Protein AF-A0A2E7ZN90-F1 (afdb_monomer_lite)

Foldseek 3Di:
DADPVRFDWAWDDDPDVVPPLVLFPTKTFGAQPPPRHTFKIKGKDFAPALVVLVVSLVVVQVVCCVVVVLPPPQPDDPQWGDDPQWIWHWFQDDPRSRMIMIMIGRNVRVVVSVVSVVVVVVVVVVVVVVVVD

Secondary structure (DSSP, 8-state):
-B-TTSPBEEEE----TTS-GGG-SEEEEEE-TTT--EEEEEEEEE-SSHHHHHHHHHHHHHHHHHHTT--S-S--BTTEEEETTEEEEEEEESTTS-EEEEEEEEHHHHHHHHHHHHHHHHHHHHHHHHHT-

Sequence (133 aa):
MKAPDGSRLFGFNPTHPEFPLEIFSRHYLQITPLTGKIISIWGTSKHLKGEECEEVQKMLVIMIRHTFSLDEMARQFHRGLVKGNRVMAAACMGIEKNLLVFSLTNMDLLQTSNQERKEILKQRRQRFRKTNR

pLDDT: mean 81.29, std 13.2, range [44.38, 94.31]

Radius of gyration: 17.57 Å; chains: 1; bounding box: 34×33×59 Å

Structure (mmCIF, N/CA/C/O backbone):
data_AF-A0A2E7ZN90-F1
#
_entry.id   AF-A0A2E7ZN90-F1
#
loop_
_atom_site.group_PDB
_atom_site.id
_atom_site.type_symbol
_atom_site.label_atom_id
_atom_site.label_alt_id
_atom_site.label_comp_id
_atom_site.label_asym_id
_atom_site.label_entity_id
_atom_site.label_seq_id
_atom_site.pdbx_PDB_ins_code
_atom_site.Cartn_x
_atom_site.Cartn_y
_atom_site.Cartn_z
_atom_site.occupancy
_atom_site.B_iso_or_equiv
_atom_site.auth_seq_id
_atom_site.auth_comp_id
_atom_site.auth_asym_id
_atom_site.auth_atom_id
_atom_site.pdbx_PDB_model_num
ATOM 1 N N . MET A 1 1 ? 6.513 -7.939 6.127 1.00 74.50 1 MET A N 1
ATOM 2 C CA . MET A 1 1 ? 6.446 -6.523 5.707 1.00 74.50 1 MET A CA 1
ATOM 3 C C . MET A 1 1 ? 5.396 -5.819 6.557 1.00 74.50 1 MET A C 1
ATOM 5 O O . MET A 1 1 ? 4.468 -6.486 7.009 1.00 74.50 1 MET A O 1
ATOM 9 N N . LYS A 1 2 ? 5.563 -4.526 6.829 1.00 85.44 2 LYS A N 1
ATOM 10 C CA . LYS A 1 2 ? 4.572 -3.703 7.533 1.00 85.44 2 LYS A CA 1
ATOM 11 C C . LYS A 1 2 ? 4.262 -2.481 6.679 1.00 85.44 2 LYS A C 1
ATOM 13 O O . LYS A 1 2 ? 5.152 -2.021 5.966 1.00 85.44 2 LYS A O 1
ATOM 18 N N . ALA A 1 3 ? 3.035 -1.983 6.752 1.00 84.94 3 ALA A N 1
ATOM 19 C CA . ALA A 1 3 ? 2.700 -0.704 6.138 1.00 84.94 3 ALA A CA 1
ATOM 20 C C . ALA A 1 3 ? 3.315 0.459 6.956 1.00 84.94 3 ALA A C 1
ATOM 22 O O . ALA A 1 3 ? 3.728 0.241 8.103 1.00 84.94 3 ALA A O 1
ATOM 23 N N . PRO A 1 4 ? 3.374 1.691 6.411 1.00 81.62 4 PRO A N 1
ATOM 24 C CA . PRO A 1 4 ? 3.958 2.852 7.096 1.00 81.62 4 PRO A CA 1
ATOM 25 C C . PRO A 1 4 ? 3.339 3.158 8.467 1.00 81.62 4 PRO A C 1
ATOM 27 O O . PRO A 1 4 ? 4.012 3.654 9.362 1.00 81.62 4 PRO A O 1
ATOM 30 N N . ASP A 1 5 ? 2.069 2.803 8.660 1.00 80.12 5 ASP A N 1
ATOM 31 C CA . ASP A 1 5 ? 1.335 2.950 9.921 1.00 80.12 5 ASP A CA 1
ATOM 32 C C . ASP A 1 5 ? 1.635 1.833 10.953 1.00 80.12 5 ASP A C 1
ATOM 34 O O . ASP A 1 5 ? 0.959 1.719 11.979 1.00 80.12 5 ASP A O 1
ATOM 38 N N . GLY A 1 6 ? 2.612 0.965 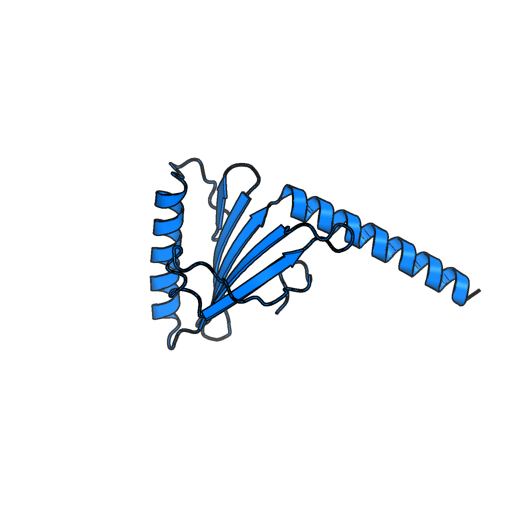10.665 1.00 83.31 6 GLY A N 1
ATOM 39 C CA . GLY A 1 6 ? 3.051 -0.145 11.514 1.00 83.31 6 GLY A CA 1
ATOM 40 C C . GLY A 1 6 ? 2.173 -1.397 11.445 1.00 83.31 6 GLY A C 1
ATOM 41 O O . GLY A 1 6 ? 2.454 -2.380 12.141 1.00 83.31 6 GLY A O 1
ATOM 42 N N . SER A 1 7 ? 1.125 -1.393 10.623 1.00 85.56 7 SER A N 1
ATOM 43 C CA . SER A 1 7 ? 0.206 -2.523 10.500 1.00 85.56 7 SER A CA 1
ATOM 44 C C . SER A 1 7 ? 0.792 -3.713 9.763 1.00 85.56 7 SER A C 1
ATOM 46 O O . SER A 1 7 ? 1.732 -3.597 8.972 1.00 85.56 7 SER A O 1
ATOM 48 N N . ARG A 1 8 ? 0.230 -4.891 10.042 1.00 89.44 8 ARG A N 1
ATOM 49 C CA . ARG A 1 8 ? 0.633 -6.125 9.377 1.00 89.44 8 ARG A CA 1
ATOM 50 C C . ARG A 1 8 ? 0.081 -6.156 7.956 1.00 89.44 8 ARG A C 1
ATOM 52 O O . ARG A 1 8 ? -1.099 -5.900 7.740 1.00 89.44 8 ARG A O 1
ATOM 59 N N . LEU A 1 9 ? 0.950 -6.544 7.030 1.00 92.19 9 LEU A N 1
ATOM 60 C CA . LEU A 1 9 ? 0.586 -6.901 5.668 1.00 92.19 9 LEU A CA 1
ATOM 61 C C . LEU A 1 9 ? 0.498 -8.427 5.541 1.00 92.19 9 LEU A C 1
ATOM 63 O O . LEU A 1 9 ? 1.371 -9.145 6.041 1.00 92.19 9 LEU A O 1
ATOM 67 N N . PHE A 1 10 ? -0.554 -8.909 4.887 1.00 92.06 10 PHE A N 1
ATOM 68 C CA . PHE A 1 10 ? -0.852 -10.326 4.681 1.00 92.06 10 PHE A CA 1
ATOM 69 C C . PHE A 1 10 ? -0.578 -10.694 3.227 1.00 92.06 10 PHE A C 1
ATOM 71 O O . PHE A 1 10 ? -1.162 -10.095 2.333 1.00 92.06 10 PHE A O 1
ATOM 78 N N . GLY A 1 11 ? 0.340 -11.631 2.988 1.00 91.75 11 GLY A N 1
ATOM 79 C CA . GLY A 1 11 ? 0.684 -12.057 1.631 1.00 91.75 11 GLY A CA 1
ATOM 80 C C . GLY A 1 11 ? -0.437 -12.874 0.994 1.00 91.75 11 GLY A C 1
ATOM 81 O O . GLY A 1 11 ? -1.083 -13.658 1.688 1.00 91.75 11 GLY A O 1
ATOM 82 N N . PHE A 1 12 ? -0.646 -12.704 -0.307 1.00 87.50 12 PHE A N 1
ATOM 83 C CA . PHE A 1 12 ? -1.573 -13.521 -1.089 1.00 87.50 12 PHE A CA 1
ATOM 84 C C . PHE A 1 12 ? -1.053 -13.708 -2.517 1.00 87.50 12 PHE A C 1
ATOM 86 O O . PHE A 1 12 ? -0.216 -12.933 -2.979 1.00 87.50 12 PHE A O 1
ATOM 93 N N . ASN A 1 13 ? -1.569 -14.725 -3.207 1.00 84.44 13 ASN A N 1
ATOM 94 C CA . ASN A 1 13 ? -1.305 -14.949 -4.624 1.00 84.44 13 ASN A CA 1
ATOM 95 C C . ASN A 1 13 ? -2.581 -14.616 -5.412 1.00 84.44 13 ASN A C 1
ATOM 97 O O . ASN A 1 13 ? -3.615 -15.234 -5.152 1.00 84.44 13 ASN A O 1
ATOM 101 N N . PRO A 1 14 ? -2.550 -13.631 -6.322 1.00 75.00 14 PRO A N 1
ATOM 102 C CA . PRO A 1 14 ? -3.699 -13.290 -7.150 1.00 75.00 14 PRO A CA 1
ATOM 103 C C . PRO A 1 14 ? -4.021 -14.455 -8.096 1.00 75.00 14 PRO A C 1
ATOM 105 O O . PRO A 1 14 ? -3.129 -15.011 -8.729 1.00 75.00 14 PRO A O 1
ATOM 108 N N . THR A 1 15 ? -5.294 -14.840 -8.169 1.00 69.38 15 THR A N 1
ATOM 109 C CA . THR A 1 15 ? -5.767 -15.999 -8.948 1.00 69.38 15 THR A CA 1
ATOM 110 C C . THR A 1 15 ? -6.309 -15.632 -10.329 1.00 69.38 15 THR A C 1
ATOM 112 O O . THR A 1 15 ? -6.576 -16.530 -11.123 1.00 69.38 15 THR A O 1
ATOM 115 N N . HIS A 1 16 ? -6.483 -14.340 -10.633 1.00 61.19 16 HIS A N 1
ATOM 116 C CA . HIS A 1 16 ? -7.027 -13.884 -11.913 1.00 61.19 16 HIS A CA 1
ATOM 117 C C . HIS A 1 16 ? -5.930 -13.365 -12.860 1.00 61.19 16 HIS A C 1
ATOM 119 O O . HIS A 1 16 ? -5.238 -12.411 -12.501 1.00 61.19 16 HIS A O 1
ATOM 125 N N . PRO A 1 17 ? -5.797 -13.947 -14.070 1.00 53.72 17 PRO A N 1
ATOM 126 C CA . PRO A 1 17 ? -4.766 -13.593 -15.051 1.00 53.72 17 PRO A CA 1
ATOM 127 C C . PRO A 1 17 ? -5.046 -12.297 -15.834 1.00 53.72 17 PRO A C 1
ATOM 129 O O . PRO A 1 17 ? -4.188 -11.845 -16.582 1.00 53.72 17 PRO A O 1
ATOM 132 N N . GLU A 1 18 ? -6.223 -11.679 -15.678 1.00 51.25 18 GLU A N 1
ATOM 133 C CA . GLU A 1 18 ? -6.618 -10.489 -16.456 1.00 51.25 18 GLU A CA 1
ATOM 134 C C . GLU A 1 18 ? -5.937 -9.188 -16.013 1.00 51.25 18 GLU A C 1
ATOM 136 O O . GLU A 1 18 ? -5.957 -8.198 -16.741 1.00 51.25 18 GLU A O 1
ATOM 141 N N . PHE A 1 19 ? -5.294 -9.176 -14.844 1.00 46.22 19 PHE A N 1
ATOM 142 C CA . PHE A 1 19 ? -4.354 -8.114 -14.514 1.00 46.22 19 PHE A CA 1
ATOM 143 C C . PHE A 1 19 ? -2.951 -8.597 -14.882 1.00 46.22 19 PHE A C 1
ATOM 145 O O . PHE A 1 19 ? -2.505 -9.583 -14.290 1.00 46.22 19 PHE A O 1
ATOM 152 N N . PRO A 1 20 ? -2.226 -7.916 -15.789 1.00 51.16 20 PRO A N 1
ATOM 153 C CA . PRO A 1 20 ? -0.816 -8.190 -16.031 1.00 51.16 20 PRO A CA 1
ATOM 154 C C . PRO A 1 20 ? -0.029 -7.745 -14.792 1.00 51.16 20 PRO A C 1
ATOM 156 O O . PRO A 1 20 ? 0.555 -6.666 -14.724 1.00 51.16 20 PRO A O 1
ATOM 159 N N . LEU A 1 21 ? -0.073 -8.577 -13.752 1.00 54.38 21 LEU A N 1
ATOM 160 C CA . LEU A 1 21 ? 0.623 -8.390 -12.483 1.00 54.38 21 LEU A CA 1
ATOM 161 C C . LEU A 1 21 ? 2.102 -8.758 -12.602 1.00 54.38 21 LEU A C 1
ATOM 163 O O . LEU A 1 21 ? 2.795 -8.772 -11.594 1.00 54.38 21 LEU A O 1
ATOM 167 N N . GLU A 1 22 ? 2.612 -9.001 -13.811 1.00 65.44 22 GLU A N 1
ATOM 168 C CA . GLU A 1 22 ? 4.023 -9.313 -14.068 1.00 65.44 22 GLU A CA 1
ATOM 169 C C . GLU A 1 22 ? 4.975 -8.202 -13.595 1.00 65.44 22 GLU A C 1
ATOM 171 O O . GLU A 1 22 ? 6.147 -8.460 -13.332 1.00 65.44 22 GLU A O 1
ATOM 176 N N . ILE A 1 23 ? 4.465 -6.983 -13.381 1.00 73.38 23 ILE A N 1
ATOM 177 C CA . ILE A 1 23 ? 5.214 -5.885 -12.753 1.00 73.38 23 ILE A CA 1
ATOM 178 C C . ILE A 1 23 ? 5.569 -6.210 -11.288 1.00 73.38 23 ILE A C 1
ATOM 180 O O . ILE A 1 23 ? 6.620 -5.792 -10.799 1.00 73.38 23 ILE A O 1
ATOM 184 N N . PHE A 1 24 ? 4.723 -6.956 -10.566 1.00 83.94 24 PHE A N 1
ATOM 185 C CA . PHE A 1 24 ? 4.883 -7.241 -9.139 1.00 83.94 24 PHE A CA 1
ATOM 186 C C . PHE A 1 24 ? 5.053 -8.734 -8.856 1.00 83.94 24 PHE A C 1
ATOM 188 O O . PHE A 1 24 ? 4.155 -9.546 -9.046 1.00 83.94 24 PHE A O 1
ATOM 195 N N . SER A 1 25 ? 6.188 -9.095 -8.263 1.00 86.69 25 SER A N 1
ATOM 196 C CA . SER A 1 25 ? 6.465 -10.479 -7.858 1.00 86.69 25 SER A CA 1
ATOM 197 C C . SER A 1 25 ? 5.786 -10.893 -6.549 1.00 86.69 25 SER A C 1
ATOM 199 O O . SER A 1 25 ? 5.704 -12.082 -6.243 1.00 86.69 25 SER A O 1
ATOM 201 N N . ARG A 1 26 ? 5.324 -9.940 -5.728 1.00 90.06 26 ARG A N 1
ATOM 202 C CA . ARG A 1 26 ? 4.662 -10.226 -4.444 1.00 90.06 26 ARG A CA 1
ATOM 203 C C . ARG A 1 26 ? 3.497 -9.288 -4.193 1.00 90.06 26 ARG A C 1
ATOM 205 O O . ARG A 1 26 ? 3.596 -8.094 -4.468 1.00 90.06 26 ARG A O 1
ATOM 212 N N . HIS A 1 27 ? 2.454 -9.826 -3.568 1.00 90.56 27 HIS A N 1
ATOM 213 C CA . HIS A 1 27 ? 1.223 -9.103 -3.284 1.00 90.56 27 HIS A CA 1
ATOM 214 C C . HIS A 1 27 ? 0.857 -9.199 -1.810 1.00 90.56 27 HIS A C 1
ATOM 216 O O . HIS A 1 27 ? 1.056 -10.237 -1.170 1.00 90.56 27 HIS A O 1
ATOM 222 N N . TYR A 1 28 ? 0.321 -8.106 -1.268 1.00 92.94 28 TYR A N 1
ATOM 223 C CA . TYR A 1 28 ? -0.113 -8.054 0.120 1.00 92.94 28 TYR A CA 1
ATOM 224 C C . TYR A 1 28 ? -1.433 -7.309 0.304 1.00 92.94 28 TYR A C 1
ATOM 226 O O . TYR A 1 28 ? -1.750 -6.382 -0.435 1.00 92.94 28 TYR A O 1
ATOM 234 N N . LEU A 1 29 ? -2.167 -7.679 1.349 1.00 93.44 29 LEU A N 1
ATOM 235 C CA . LEU A 1 29 ? -3.342 -6.971 1.841 1.00 93.44 29 LEU A CA 1
ATOM 236 C C . LEU A 1 29 ? -3.048 -6.331 3.193 1.00 93.44 29 LEU A C 1
ATOM 238 O O . LEU A 1 29 ? -2.398 -6.924 4.056 1.00 93.44 29 LEU A O 1
ATOM 242 N N . GLN A 1 30 ? -3.592 -5.142 3.398 1.00 94.31 30 GLN A N 1
ATOM 243 C CA . GLN A 1 30 ? -3.743 -4.526 4.707 1.00 94.31 30 GLN A CA 1
ATOM 244 C C . GLN A 1 30 ? -5.225 -4.566 5.077 1.00 94.31 30 GLN A C 1
ATOM 246 O O . GLN A 1 30 ? -6.064 -4.164 4.272 1.00 94.31 30 GLN A O 1
ATOM 251 N N . ILE A 1 31 ? -5.551 -5.012 6.289 1.00 93.88 31 ILE A N 1
ATOM 252 C CA . ILE A 1 31 ? -6.936 -5.117 6.765 1.00 93.88 31 ILE A CA 1
ATOM 253 C C . ILE A 1 31 ? -7.142 -4.365 8.079 1.00 93.88 31 ILE A C 1
ATOM 255 O O . ILE A 1 31 ? -6.197 -4.166 8.850 1.00 93.88 31 ILE A O 1
ATOM 259 N N . THR A 1 32 ? -8.379 -3.950 8.337 1.00 91.81 32 THR A N 1
ATOM 260 C CA . THR A 1 32 ? -8.784 -3.378 9.624 1.00 91.81 32 THR A CA 1
ATOM 261 C C . THR A 1 32 ? -8.672 -4.442 10.728 1.00 91.81 32 THR A C 1
ATOM 263 O O . THR A 1 32 ? -9.020 -5.605 10.503 1.00 91.81 32 THR A O 1
ATOM 266 N N . PRO A 1 33 ? -8.147 -4.095 11.917 1.00 89.06 33 PRO A N 1
ATOM 267 C CA . PRO A 1 33 ? -7.861 -5.082 12.957 1.00 89.06 33 PRO A CA 1
ATOM 268 C C . PRO A 1 33 ? -9.100 -5.701 13.616 1.00 89.06 33 PRO A C 1
ATOM 270 O O . PRO A 1 33 ? -8.988 -6.814 14.123 1.00 89.06 33 PRO A O 1
ATOM 273 N N . LEU A 1 34 ? -10.244 -5.011 13.651 1.00 89.00 34 LEU A N 1
ATOM 274 C CA . LEU A 1 34 ? -11.486 -5.538 14.231 1.00 89.00 34 LEU A CA 1
ATOM 275 C C . LEU A 1 34 ? -12.446 -6.047 13.161 1.00 89.00 34 LEU A C 1
ATOM 277 O O . LEU A 1 34 ? -13.032 -7.112 13.323 1.00 89.00 34 LEU A O 1
ATOM 281 N N . THR A 1 35 ? -12.616 -5.290 12.076 1.00 87.50 35 THR A N 1
ATOM 282 C CA . THR A 1 35 ? -13.647 -5.582 11.067 1.00 87.50 35 THR A CA 1
ATOM 283 C C . THR A 1 35 ? -13.157 -6.429 9.889 1.00 87.50 35 THR A C 1
ATOM 285 O O . THR A 1 35 ? -13.979 -6.876 9.094 1.00 87.50 35 THR A O 1
ATOM 288 N N . GLY A 1 36 ? -11.847 -6.655 9.743 1.00 89.81 36 GLY A N 1
ATOM 289 C CA . GLY A 1 36 ? -11.271 -7.463 8.660 1.00 89.81 36 GLY A CA 1
ATOM 290 C C . GLY A 1 36 ? -11.449 -6.886 7.249 1.00 89.81 36 GLY A C 1
ATOM 291 O O . GLY A 1 36 ? -11.181 -7.571 6.265 1.00 89.81 36 GLY A O 1
ATOM 292 N N . LYS A 1 37 ? -11.888 -5.630 7.120 1.00 93.62 37 LYS A N 1
ATOM 293 C CA . LYS A 1 37 ? -12.094 -4.955 5.834 1.00 93.62 37 LYS A CA 1
ATOM 294 C C . LYS A 1 37 ? -10.752 -4.632 5.189 1.00 93.62 37 LYS A C 1
ATOM 296 O O . LYS A 1 37 ? -9.840 -4.167 5.870 1.00 93.62 37 LYS A O 1
ATOM 301 N N . ILE A 1 38 ? -10.644 -4.820 3.875 1.00 92.50 38 ILE A N 1
ATOM 302 C CA . ILE A 1 38 ? -9.427 -4.506 3.116 1.00 92.50 38 ILE A CA 1
ATOM 303 C C . ILE A 1 38 ? -9.250 -2.987 3.043 1.00 92.50 38 ILE A C 1
ATOM 305 O O . ILE A 1 38 ? -10.030 -2.286 2.404 1.00 92.50 38 ILE A O 1
ATOM 309 N N . ILE A 1 39 ? -8.208 -2.489 3.705 1.00 93.44 39 ILE A N 1
ATOM 310 C CA . ILE A 1 39 ? -7.798 -1.082 3.696 1.00 93.44 39 ILE A CA 1
ATOM 311 C C . ILE A 1 39 ? -7.020 -0.784 2.421 1.00 93.44 39 ILE A C 1
ATOM 313 O O . ILE A 1 39 ? -7.263 0.225 1.759 1.00 93.44 39 ILE A O 1
ATOM 317 N N . SER A 1 40 ? -6.048 -1.638 2.103 1.00 92.25 40 SER A N 1
ATOM 318 C CA . SER A 1 40 ? -5.151 -1.418 0.980 1.00 92.25 40 SER A CA 1
ATOM 319 C C . SER A 1 40 ? -4.628 -2.715 0.378 1.00 92.25 40 SER A C 1
ATOM 321 O O . SER A 1 40 ? -4.498 -3.740 1.054 1.00 92.25 40 SER A O 1
ATOM 323 N N . ILE A 1 41 ? -4.327 -2.642 -0.914 1.00 91.69 41 ILE A N 1
ATOM 324 C CA . ILE A 1 41 ? -3.688 -3.698 -1.696 1.00 91.69 41 ILE A CA 1
ATOM 325 C C . ILE A 1 41 ? -2.300 -3.200 -2.075 1.00 91.69 41 ILE A C 1
ATOM 327 O O . ILE A 1 41 ? -2.148 -2.053 -2.495 1.00 91.69 41 ILE A O 1
ATOM 331 N N . TRP A 1 42 ? -1.297 -4.055 -1.918 1.00 92.00 42 TRP A N 1
ATOM 332 C CA . TRP A 1 42 ? 0.101 -3.745 -2.179 1.00 92.00 42 TRP A CA 1
ATOM 333 C C . TRP A 1 42 ? 0.677 -4.705 -3.206 1.00 92.00 42 TRP A C 1
ATOM 335 O O . TRP A 1 42 ? 0.404 -5.905 -3.155 1.00 92.00 42 TRP A O 1
ATOM 345 N N . GLY A 1 43 ? 1.529 -4.172 -4.074 1.00 91.00 43 GLY A N 1
ATOM 346 C CA . GLY A 1 43 ? 2.381 -4.932 -4.980 1.00 91.00 43 GLY A CA 1
ATOM 347 C C . GLY A 1 43 ? 3.835 -4.548 -4.747 1.00 91.00 43 GLY A C 1
ATOM 348 O O . GLY A 1 43 ? 4.136 -3.375 -4.525 1.00 91.00 43 GLY A O 1
ATOM 349 N N . THR A 1 44 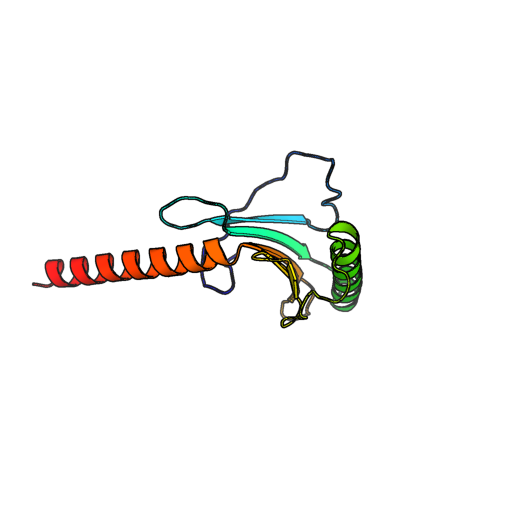? 4.749 -5.515 -4.760 1.00 91.31 44 THR A N 1
ATOM 350 C CA . THR A 1 44 ? 6.185 -5.230 -4.659 1.00 91.31 44 THR A CA 1
ATOM 351 C C . THR A 1 44 ? 6.993 -6.052 -5.640 1.00 91.31 44 THR A C 1
ATOM 353 O O . THR A 1 44 ? 6.677 -7.222 -5.856 1.00 91.31 44 THR A O 1
ATOM 356 N N . SER A 1 45 ? 8.073 -5.471 -6.154 1.00 90.69 45 SER A N 1
ATOM 357 C CA . SER A 1 45 ? 9.040 -6.178 -6.986 1.00 90.69 45 SER A CA 1
ATOM 358 C C . SER A 1 45 ? 10.461 -5.716 -6.716 1.00 90.69 45 SER A C 1
ATOM 360 O O . SER A 1 45 ? 10.689 -4.547 -6.414 1.00 90.69 45 SER A O 1
ATOM 362 N N . LYS A 1 46 ? 11.415 -6.643 -6.789 1.00 91.00 46 LYS A N 1
ATOM 363 C CA . LYS A 1 46 ? 12.839 -6.320 -6.696 1.00 91.00 46 LYS A CA 1
ATOM 364 C C . LYS A 1 46 ? 13.415 -6.204 -8.100 1.00 91.00 46 LYS A C 1
ATOM 366 O O . LYS A 1 46 ? 13.209 -7.098 -8.913 1.00 91.00 46 LYS A O 1
ATOM 371 N N . HIS A 1 47 ? 14.165 -5.141 -8.323 1.00 88.50 47 HIS A N 1
ATOM 372 C CA . HIS A 1 47 ? 14.935 -4.877 -9.530 1.00 88.50 47 HIS A CA 1
ATOM 373 C C . HIS A 1 47 ? 16.423 -5.089 -9.243 1.00 88.50 47 HIS A C 1
ATOM 375 O O . HIS A 1 47 ? 16.829 -5.147 -8.079 1.00 88.50 47 HIS A O 1
ATOM 381 N N . LEU A 1 48 ? 17.236 -5.232 -10.290 1.00 86.69 48 LEU A N 1
ATOM 382 C CA . LEU A 1 48 ? 18.681 -5.404 -10.122 1.00 86.69 48 LEU A CA 1
ATOM 383 C C . LEU A 1 48 ? 19.353 -4.061 -9.834 1.00 86.69 48 LEU A C 1
ATOM 385 O O . LEU A 1 48 ? 20.294 -4.004 -9.046 1.00 86.69 48 LEU A O 1
ATOM 389 N N . LYS A 1 49 ? 18.839 -2.979 -10.430 1.00 89.81 49 LYS A N 1
ATOM 390 C CA . LYS A 1 49 ? 19.348 -1.614 -10.257 1.00 89.81 49 LYS A CA 1
ATOM 391 C C . LYS A 1 49 ? 18.246 -0.648 -9.824 1.00 89.81 49 LYS A C 1
ATOM 393 O O . LYS A 1 49 ? 17.078 -0.812 -10.172 1.00 89.81 49 LYS A O 1
ATOM 398 N N . GLY A 1 50 ? 18.630 0.395 -9.088 1.00 85.50 50 GLY A N 1
ATOM 399 C CA . GLY A 1 50 ? 17.713 1.472 -8.702 1.00 85.50 50 GLY A CA 1
ATOM 400 C C . GLY A 1 50 ? 17.144 2.235 -9.904 1.00 85.50 50 GLY A C 1
ATOM 401 O O . GLY A 1 50 ? 15.968 2.577 -9.899 1.00 85.50 50 GLY A O 1
ATOM 402 N N . GLU A 1 51 ? 17.941 2.434 -10.958 1.00 90.12 51 GLU A N 1
ATOM 403 C CA . GLU A 1 51 ? 17.508 3.099 -12.200 1.00 90.12 51 GLU A CA 1
ATOM 404 C C . GLU A 1 51 ? 16.362 2.344 -12.888 1.00 90.12 51 GLU A C 1
ATOM 406 O O . GLU A 1 51 ? 15.338 2.944 -13.203 1.00 90.12 51 GLU A O 1
ATOM 411 N N . GLU A 1 52 ? 16.477 1.016 -13.011 1.00 88.25 52 GLU A N 1
ATOM 412 C CA . GLU A 1 52 ? 15.411 0.151 -13.543 1.00 88.25 52 GLU A CA 1
ATOM 413 C C . GLU A 1 52 ? 14.127 0.280 -12.714 1.00 88.25 52 GLU A C 1
ATOM 415 O O . GLU A 1 52 ? 13.028 0.384 -13.258 1.00 88.25 52 GLU A O 1
ATOM 420 N N . CYS A 1 53 ? 14.256 0.311 -11.383 1.00 88.88 53 CYS A N 1
ATOM 421 C CA . CYS A 1 53 ? 13.111 0.532 -10.509 1.00 88.88 53 CYS A CA 1
ATOM 422 C C . CYS A 1 53 ? 12.450 1.887 -10.800 1.00 88.88 53 CYS A C 1
ATOM 424 O O . CYS A 1 53 ? 11.225 1.962 -10.914 1.00 88.88 53 CYS A O 1
ATOM 426 N N . GLU A 1 54 ? 13.235 2.963 -10.916 1.00 88.31 54 GLU A N 1
ATOM 427 C CA . GLU A 1 54 ? 12.718 4.314 -11.145 1.00 88.31 54 GLU A CA 1
ATOM 428 C C . GLU A 1 54 ? 12.026 4.445 -12.515 1.00 88.31 54 GLU A C 1
ATOM 430 O O . GLU A 1 54 ? 10.997 5.119 -12.619 1.00 88.31 54 GLU A O 1
ATOM 435 N N . GLU A 1 55 ? 12.524 3.771 -13.554 1.00 88.12 55 GLU A N 1
ATOM 436 C CA . GLU A 1 55 ? 11.865 3.687 -14.866 1.00 88.12 55 GLU A CA 1
ATOM 437 C C . GLU A 1 55 ? 10.515 2.969 -14.785 1.00 88.12 55 GLU A C 1
ATOM 439 O O . GLU A 1 55 ? 9.494 3.504 -15.233 1.00 88.12 55 GLU A O 1
ATOM 444 N N . VAL A 1 56 ? 10.474 1.802 -14.137 1.00 86.88 56 VAL A N 1
ATOM 445 C CA . VAL A 1 56 ? 9.228 1.050 -13.937 1.00 86.88 56 VAL A CA 1
ATOM 446 C C . VAL A 1 56 ? 8.247 1.836 -13.061 1.00 86.88 56 VAL A C 1
ATOM 448 O O . VAL A 1 56 ? 7.050 1.865 -13.351 1.00 86.88 56 VAL A O 1
ATOM 451 N N . GLN A 1 57 ? 8.727 2.556 -12.042 1.00 86.81 57 GLN A N 1
ATOM 452 C CA . GLN A 1 57 ? 7.901 3.442 -11.219 1.00 86.81 57 GLN A CA 1
ATOM 453 C C . GLN A 1 57 ? 7.236 4.536 -12.070 1.00 86.81 57 GLN A C 1
ATOM 455 O O . GLN A 1 57 ? 6.043 4.797 -11.901 1.00 86.81 57 GLN A O 1
ATOM 460 N N . LYS A 1 58 ? 7.976 5.177 -12.986 1.00 85.00 58 LYS A N 1
ATOM 461 C CA . LYS A 1 58 ? 7.424 6.199 -13.894 1.00 85.00 58 LYS A CA 1
ATOM 462 C C . LYS A 1 58 ? 6.350 5.607 -14.806 1.00 85.00 58 LYS A C 1
ATOM 464 O O . LYS A 1 58 ? 5.262 6.180 -14.891 1.00 85.00 58 LYS A O 1
ATOM 469 N N . MET A 1 59 ? 6.621 4.455 -15.425 1.00 84.19 59 MET A N 1
ATOM 470 C CA . MET A 1 59 ? 5.645 3.756 -16.272 1.00 84.19 59 MET A CA 1
ATOM 471 C C . MET A 1 59 ? 4.372 3.408 -15.499 1.00 84.19 59 MET A C 1
ATOM 473 O O . MET A 1 59 ? 3.270 3.693 -15.959 1.00 84.19 59 MET A O 1
ATOM 477 N N . LEU A 1 60 ? 4.511 2.882 -14.283 1.00 81.75 60 LEU A N 1
ATOM 478 C CA . LEU A 1 60 ? 3.381 2.534 -13.431 1.00 81.75 60 LEU A CA 1
ATOM 479 C C . LEU A 1 60 ? 2.515 3.757 -13.088 1.00 81.75 60 LEU A C 1
ATOM 481 O O . LEU A 1 60 ? 1.290 3.685 -13.152 1.00 81.75 60 LEU A O 1
ATOM 485 N N . VAL A 1 61 ? 3.132 4.895 -12.753 1.00 79.69 61 VAL A N 1
ATOM 486 C CA . VAL A 1 61 ? 2.402 6.147 -12.484 1.00 79.69 61 VAL A CA 1
ATOM 487 C C . VAL A 1 61 ? 1.617 6.602 -13.717 1.00 79.69 61 VAL A C 1
ATOM 489 O O . VAL A 1 61 ? 0.469 7.024 -13.578 1.00 79.69 61 VAL A O 1
ATOM 492 N N . ILE A 1 62 ? 2.203 6.493 -14.912 1.00 79.19 62 ILE A N 1
ATOM 493 C CA . ILE A 1 62 ? 1.533 6.813 -16.180 1.00 79.19 62 ILE A CA 1
ATOM 494 C C . ILE A 1 62 ? 0.350 5.864 -16.416 1.00 79.19 62 ILE A C 1
ATOM 496 O O . ILE A 1 62 ? -0.765 6.334 -16.639 1.00 79.19 62 ILE A O 1
ATOM 500 N N . MET A 1 63 ? 0.550 4.549 -16.281 1.00 77.88 63 MET A N 1
ATOM 501 C CA . MET A 1 63 ? -0.517 3.549 -16.426 1.00 77.88 63 MET A CA 1
ATOM 502 C C . MET A 1 63 ? -1.690 3.830 -15.484 1.00 77.88 63 MET A C 1
ATOM 504 O O . MET A 1 63 ? -2.837 3.837 -15.914 1.00 77.88 63 MET A O 1
ATOM 508 N N . ILE A 1 64 ? -1.416 4.129 -14.212 1.00 76.31 64 ILE A N 1
ATOM 509 C CA . ILE A 1 64 ? -2.457 4.467 -13.233 1.00 76.31 64 ILE A CA 1
ATOM 510 C C . ILE A 1 64 ? -3.241 5.708 -13.676 1.00 76.31 64 ILE A C 1
ATOM 512 O O . ILE A 1 64 ? -4.468 5.720 -13.579 1.00 76.31 64 ILE A O 1
ATOM 516 N N . ARG A 1 65 ? -2.563 6.750 -14.173 1.00 75.19 65 ARG A N 1
ATOM 517 C CA . ARG A 1 65 ? -3.240 7.963 -14.661 1.00 75.19 65 ARG A CA 1
ATOM 518 C C . ARG A 1 65 ? -4.204 7.657 -15.799 1.00 75.19 65 ARG A C 1
ATOM 520 O O . ARG A 1 65 ? -5.348 8.100 -15.728 1.00 75.19 65 ARG A O 1
ATOM 527 N N . HIS A 1 66 ? -3.768 6.869 -16.780 1.00 76.31 66 HIS A N 1
ATOM 528 C CA . HIS A 1 66 ? -4.612 6.463 -17.903 1.00 76.31 66 HIS A CA 1
ATOM 529 C C . HIS A 1 66 ? -5.783 5.582 -17.453 1.00 76.31 66 HIS A C 1
ATOM 531 O O . HIS A 1 66 ? -6.932 5.917 -17.726 1.00 76.31 66 HIS A O 1
ATOM 537 N N . THR A 1 67 ? -5.519 4.504 -16.707 1.00 72.19 67 THR A N 1
ATOM 538 C CA . THR A 1 67 ? -6.546 3.535 -16.282 1.00 72.19 67 THR A CA 1
ATOM 539 C C . THR A 1 67 ? -7.630 4.168 -15.417 1.00 72.19 67 THR A C 1
ATOM 541 O O . THR A 1 67 ? -8.797 3.795 -15.501 1.00 72.19 67 THR A O 1
ATOM 544 N N . PHE A 1 68 ? -7.264 5.126 -14.564 1.00 70.00 68 PHE A N 1
ATOM 545 C CA . PHE A 1 68 ? -8.214 5.777 -13.668 1.00 70.00 68 PHE A CA 1
ATOM 546 C C . PHE A 1 68 ? -8.709 7.133 -14.180 1.00 70.00 68 PHE A C 1
ATOM 548 O O . PHE A 1 68 ? -9.407 7.808 -13.416 1.00 70.00 68 PHE A O 1
ATOM 555 N N . SER A 1 69 ? -8.391 7.518 -15.423 1.00 68.00 69 SER A N 1
ATOM 556 C CA . SER A 1 69 ? -8.746 8.815 -16.028 1.00 68.00 69 SER A CA 1
ATOM 557 C C . SER A 1 69 ? -8.491 9.971 -15.057 1.00 68.00 69 SER A C 1
ATOM 559 O O . SER A 1 69 ? -9.387 10.743 -14.713 1.00 68.00 69 SER A O 1
ATOM 561 N N . LEU A 1 70 ? -7.285 9.997 -14.487 1.00 66.38 70 LEU A N 1
ATOM 562 C CA . LEU A 1 70 ? -6.881 11.000 -13.506 1.00 66.38 70 LEU A CA 1
ATOM 563 C C . LEU A 1 70 ? -6.430 12.263 -14.240 1.00 66.38 70 LEU A C 1
ATOM 565 O O . LEU A 1 70 ? -5.242 12.579 -14.25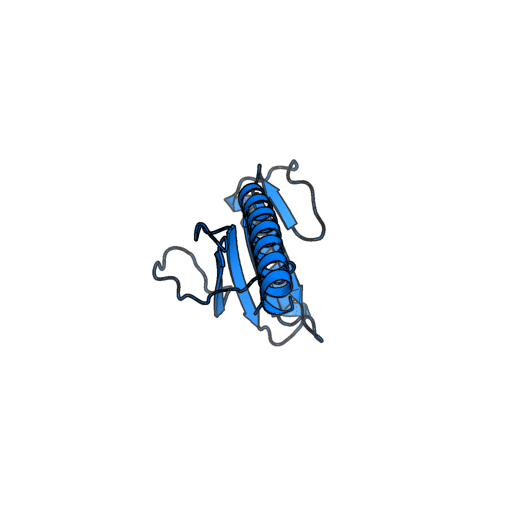1 1.00 66.38 70 LEU A O 1
ATOM 569 N N . ASP A 1 71 ? -7.380 12.958 -14.860 1.00 55.19 71 ASP A N 1
ATOM 570 C CA . ASP A 1 71 ? -7.145 14.250 -15.503 1.00 55.19 71 ASP A CA 1
ATOM 571 C C . ASP A 1 71 ? -6.910 15.304 -14.423 1.00 55.19 71 ASP A C 1
ATOM 573 O O . ASP A 1 71 ? -7.850 15.663 -13.721 1.00 55.19 71 ASP A O 1
ATOM 577 N N . GLU A 1 72 ? -5.644 15.720 -14.264 1.00 48.25 72 GLU A N 1
ATOM 578 C CA . GLU A 1 72 ? -5.082 16.912 -13.581 1.00 48.25 72 GLU A CA 1
ATOM 579 C C . GLU A 1 72 ? -5.497 17.247 -12.125 1.00 48.25 72 GLU A C 1
ATOM 581 O O . GLU A 1 72 ? -4.712 17.825 -11.376 1.00 48.25 72 GLU A O 1
ATOM 586 N N . MET A 1 73 ? -6.670 16.822 -11.663 1.00 44.38 73 MET A N 1
ATOM 587 C CA . MET A 1 73 ? -7.261 17.010 -10.335 1.00 44.38 73 MET A CA 1
ATOM 588 C C . MET A 1 73 ? -6.689 16.061 -9.276 1.00 44.38 73 MET A C 1
ATOM 590 O O . MET A 1 73 ? -6.928 16.238 -8.076 1.00 44.38 73 MET A O 1
ATOM 594 N N . ALA A 1 74 ? -5.934 15.042 -9.692 1.00 50.88 74 ALA A N 1
ATOM 595 C CA . ALA A 1 74 ? -5.200 14.190 -8.772 1.00 50.88 74 ALA A CA 1
ATOM 596 C C . ALA A 1 74 ? -4.074 15.012 -8.135 1.00 50.88 74 ALA A C 1
ATOM 598 O O . ALA A 1 74 ? -2.984 15.142 -8.694 1.00 50.88 74 ALA A O 1
ATOM 599 N N . ARG A 1 75 ? -4.334 15.569 -6.945 1.00 52.34 75 ARG A N 1
ATOM 600 C CA . ARG A 1 75 ? -3.306 16.252 -6.153 1.00 52.34 75 ARG A CA 1
ATOM 601 C C . ARG A 1 75 ? -2.110 15.318 -5.994 1.00 52.34 75 ARG A C 1
ATOM 603 O O . ARG A 1 75 ? -2.244 14.218 -5.456 1.00 52.34 75 ARG A O 1
ATOM 610 N N . GLN A 1 76 ? -0.949 15.763 -6.465 1.00 52.88 76 GLN A N 1
ATOM 611 C CA . GLN A 1 76 ? 0.302 15.057 -6.233 1.00 52.88 76 GLN A CA 1
ATOM 612 C C . GLN A 1 76 ? 0.579 15.075 -4.731 1.00 52.88 76 GLN A C 1
ATOM 614 O O . GLN A 1 76 ? 0.793 16.134 -4.145 1.00 52.88 76 GLN A O 1
ATOM 619 N N . PHE A 1 77 ? 0.567 13.907 -4.096 1.00 47.94 77 PHE A N 1
ATOM 620 C CA . PHE A 1 77 ? 0.910 13.782 -2.685 1.00 47.94 77 PHE A CA 1
ATOM 621 C C . PHE A 1 77 ? 2.137 12.892 -2.554 1.00 47.94 77 PHE A C 1
ATOM 623 O O . PHE A 1 77 ? 2.024 11.685 -2.722 1.00 47.94 77 PHE A O 1
ATOM 630 N N . HIS A 1 78 ? 3.311 13.473 -2.291 1.00 51.62 78 HIS A N 1
ATOM 631 C CA . HIS A 1 78 ? 4.526 12.754 -1.873 1.00 51.62 78 HIS A CA 1
ATOM 632 C C . HIS A 1 78 ? 4.836 11.425 -2.612 1.00 51.62 78 HIS A C 1
ATOM 634 O O . HIS A 1 78 ? 5.370 10.514 -1.985 1.00 51.62 78 HIS A O 1
ATOM 640 N N . ARG A 1 79 ? 4.581 11.337 -3.938 1.00 55.53 79 ARG A N 1
ATOM 641 C CA . ARG A 1 79 ? 4.712 10.140 -4.828 1.00 55.53 79 ARG A CA 1
ATOM 642 C C . ARG A 1 79 ? 3.441 9.292 -5.037 1.00 55.53 79 ARG A C 1
ATOM 644 O O . ARG A 1 79 ? 3.522 8.151 -5.489 1.00 55.53 79 ARG A O 1
ATOM 651 N N . GLY A 1 80 ? 2.266 9.843 -4.751 1.00 62.38 80 GLY A N 1
ATOM 652 C CA . GLY A 1 80 ? 0.976 9.205 -4.987 1.00 62.38 80 GLY A CA 1
ATOM 653 C C . GLY A 1 80 ? -0.047 10.092 -5.696 1.00 62.38 80 GLY A C 1
ATOM 654 O O . GLY A 1 80 ? 0.083 11.315 -5.754 1.00 62.38 80 GLY A O 1
ATOM 655 N N . LEU A 1 81 ? -1.059 9.433 -6.250 1.00 73.62 81 LEU A N 1
ATOM 656 C CA . LEU A 1 81 ? -2.211 9.983 -6.948 1.00 73.62 81 LEU A CA 1
ATOM 657 C C . LEU A 1 81 ? -3.465 9.753 -6.101 1.00 73.62 81 LEU A C 1
ATOM 659 O O . LEU A 1 81 ? -3.671 8.659 -5.571 1.00 73.62 81 LEU A O 1
ATOM 663 N N . VAL A 1 82 ? -4.313 10.773 -5.989 1.00 72.88 82 VAL A N 1
ATOM 664 C CA . VAL A 1 82 ? -5.540 10.725 -5.182 1.00 72.88 82 VAL A CA 1
ATOM 665 C C . VAL A 1 82 ? -6.767 10.777 -6.091 1.00 72.88 82 VAL A C 1
ATOM 667 O O . VAL A 1 82 ? -6.858 11.658 -6.941 1.00 72.88 82 VAL A O 1
ATOM 670 N N . LYS A 1 83 ? -7.724 9.860 -5.895 1.00 76.81 83 LYS A N 1
ATOM 671 C CA . LYS A 1 83 ? -9.046 9.865 -6.549 1.00 76.81 83 LYS A CA 1
ATOM 672 C C . LYS A 1 83 ? -10.136 9.618 -5.512 1.00 76.81 83 LYS A C 1
ATOM 674 O O . LYS A 1 83 ? -10.267 8.503 -5.0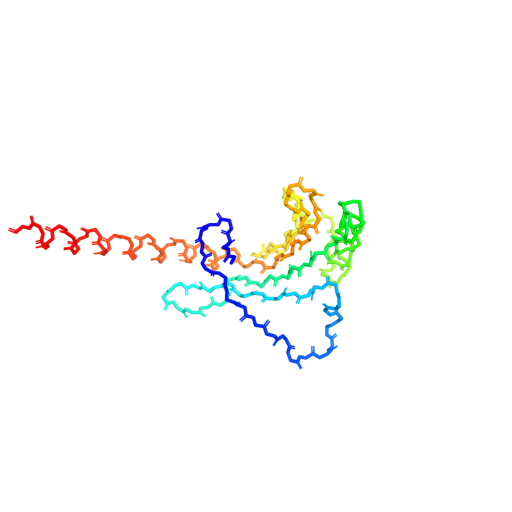06 1.00 76.81 83 LYS A O 1
ATOM 679 N N . GLY A 1 84 ? -10.921 10.647 -5.196 1.00 80.25 84 GLY A N 1
ATOM 680 C CA . GLY A 1 84 ? -11.900 10.578 -4.108 1.00 80.25 84 GLY A CA 1
ATOM 681 C C . GLY A 1 84 ? -11.222 10.209 -2.783 1.00 80.25 84 GLY A C 1
ATOM 682 O O . GLY A 1 84 ? -10.271 10.868 -2.373 1.00 80.25 84 GLY A O 1
ATOM 683 N N . ASN A 1 85 ? -11.667 9.122 -2.150 1.00 85.06 85 ASN A N 1
ATOM 684 C CA . ASN A 1 85 ? -11.094 8.590 -0.908 1.00 85.06 85 ASN A CA 1
ATOM 685 C C . ASN A 1 85 ? -9.957 7.573 -1.120 1.00 85.06 85 ASN A C 1
ATOM 687 O O . ASN A 1 85 ? -9.525 6.928 -0.164 1.00 85.06 85 ASN A O 1
ATOM 691 N N . ARG A 1 86 ? -9.478 7.378 -2.354 1.00 85.06 86 ARG A N 1
ATOM 692 C CA . ARG A 1 86 ? -8.424 6.406 -2.667 1.00 85.06 86 ARG A CA 1
ATOM 693 C C . ARG A 1 86 ? -7.104 7.102 -2.957 1.00 85.06 86 ARG A C 1
ATOM 695 O O . ARG A 1 86 ? -7.059 8.057 -3.728 1.00 85.06 86 ARG A O 1
ATOM 702 N N . VAL A 1 87 ? -6.031 6.573 -2.382 1.00 85.88 87 VAL A N 1
ATOM 703 C CA . VAL A 1 87 ? -4.651 6.994 -2.631 1.00 85.88 87 VAL A CA 1
ATOM 704 C C . VAL A 1 87 ? -3.896 5.841 -3.271 1.00 85.88 87 VAL A C 1
ATOM 706 O O . VAL A 1 87 ? -3.852 4.739 -2.731 1.00 85.88 87 VAL A O 1
ATOM 709 N N . MET A 1 88 ? -3.300 6.107 -4.424 1.00 86.56 88 MET A N 1
ATOM 710 C CA . MET A 1 88 ? -2.422 5.196 -5.149 1.00 86.56 88 MET A CA 1
ATOM 711 C C . MET A 1 88 ? -1.001 5.720 -5.036 1.00 86.56 88 MET A C 1
ATOM 713 O O . MET A 1 88 ? -0.762 6.854 -5.422 1.00 86.56 88 MET A O 1
ATOM 717 N N . ALA A 1 89 ? -0.054 4.946 -4.524 1.00 86.44 89 ALA A N 1
ATOM 718 C CA . ALA A 1 89 ? 1.328 5.397 -4.374 1.00 86.44 89 ALA A CA 1
ATOM 719 C C . ALA A 1 89 ? 2.296 4.358 -4.922 1.00 86.44 89 ALA A C 1
ATOM 721 O O . ALA A 1 89 ? 2.123 3.169 -4.666 1.00 86.44 89 ALA A O 1
ATOM 72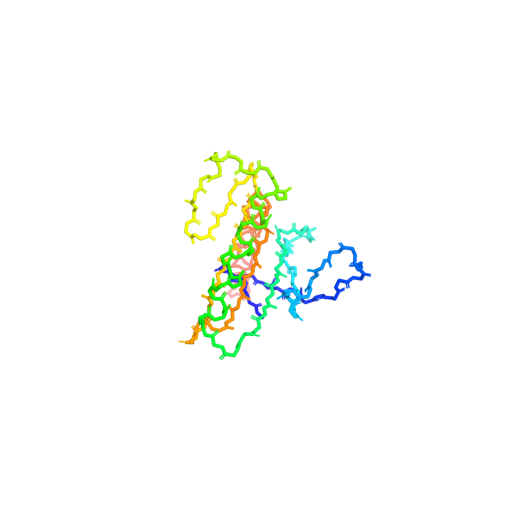2 N N . ALA A 1 90 ? 3.314 4.822 -5.644 1.00 87.50 90 ALA A N 1
ATOM 723 C CA . ALA A 1 90 ? 4.393 4.001 -6.171 1.00 87.50 90 ALA A CA 1
ATOM 724 C C . ALA A 1 90 ? 5.736 4.610 -5.764 1.00 87.50 90 ALA A C 1
ATOM 726 O O . ALA A 1 90 ? 5.955 5.810 -5.940 1.00 87.50 90 ALA A O 1
ATOM 727 N N . ALA A 1 91 ? 6.634 3.801 -5.211 1.00 88.62 91 ALA A N 1
ATOM 728 C CA . ALA A 1 91 ? 7.942 4.262 -4.773 1.00 88.62 91 ALA A CA 1
ATOM 729 C C . ALA A 1 91 ? 8.996 3.161 -4.862 1.00 88.62 91 ALA A C 1
ATOM 731 O O . ALA A 1 91 ? 8.769 2.034 -4.422 1.00 88.62 91 ALA A O 1
ATOM 732 N N . CYS A 1 92 ? 10.177 3.536 -5.335 1.00 89.38 92 CYS A N 1
ATOM 733 C CA . CYS A 1 92 ? 11.400 2.770 -5.158 1.00 89.38 92 CYS A CA 1
ATOM 734 C C . CYS A 1 92 ? 11.982 3.005 -3.758 1.00 89.38 92 CYS A C 1
ATOM 736 O O . CYS A 1 92 ? 12.210 4.143 -3.334 1.00 89.38 92 CYS A O 1
ATOM 738 N N . MET A 1 93 ? 12.178 1.918 -3.015 1.00 87.50 93 MET A N 1
ATOM 739 C CA . MET A 1 93 ? 12.633 1.901 -1.624 1.00 87.50 93 MET A CA 1
ATOM 740 C C . MET A 1 93 ? 13.820 0.944 -1.433 1.00 87.50 93 MET A C 1
ATOM 742 O O . MET A 1 93 ? 14.172 0.177 -2.326 1.00 87.50 93 MET A O 1
ATOM 746 N N . GLY A 1 94 ? 14.425 0.972 -0.241 1.00 82.69 94 GLY A N 1
ATOM 747 C CA . GLY A 1 94 ? 15.597 0.160 0.112 1.00 82.69 94 GLY A CA 1
ATOM 748 C C . GLY A 1 94 ? 16.918 0.922 -0.016 1.00 82.69 94 GLY A C 1
ATOM 749 O O . GLY A 1 94 ? 16.939 2.051 -0.500 1.00 82.69 94 GLY A O 1
ATOM 750 N N . ILE A 1 95 ? 18.012 0.297 0.436 1.00 81.38 95 ILE A N 1
ATOM 751 C CA . ILE A 1 95 ? 19.360 0.901 0.500 1.00 81.38 95 ILE A CA 1
ATOM 752 C C . ILE A 1 95 ? 19.844 1.343 -0.892 1.00 81.38 95 ILE A C 1
ATOM 754 O O . ILE A 1 95 ? 20.450 2.398 -1.022 1.00 81.38 95 ILE A O 1
ATOM 758 N N . GLU A 1 96 ? 19.480 0.600 -1.937 1.00 86.25 96 GLU A N 1
ATOM 759 C CA . GLU A 1 96 ? 19.844 0.883 -3.335 1.00 86.25 96 GLU A CA 1
ATOM 760 C C . GLU A 1 96 ? 18.643 1.333 -4.181 1.00 86.25 96 GLU A C 1
ATOM 762 O O . GLU A 1 96 ? 18.709 1.349 -5.407 1.00 86.25 96 GLU A O 1
ATOM 767 N N . LYS A 1 97 ? 17.507 1.646 -3.537 1.00 86.75 97 LYS A N 1
ATOM 768 C CA . LYS A 1 97 ? 16.221 1.923 -4.203 1.00 86.75 97 LYS A CA 1
ATOM 769 C C . LYS A 1 97 ? 15.787 0.845 -5.213 1.00 86.75 97 LYS A C 1
ATOM 771 O O . LYS A 1 97 ? 15.096 1.133 -6.180 1.00 86.75 97 LYS A O 1
ATOM 776 N N . ASN A 1 98 ? 16.168 -0.406 -4.993 1.00 90.19 98 ASN A N 1
ATOM 777 C CA . ASN A 1 98 ? 15.895 -1.507 -5.914 1.00 90.19 98 ASN A CA 1
ATOM 778 C C . ASN A 1 98 ? 14.570 -2.239 -5.632 1.00 90.19 98 ASN A C 1
ATOM 780 O O . ASN A 1 98 ? 14.232 -3.191 -6.329 1.00 90.19 98 ASN A O 1
ATOM 784 N N . LEU A 1 99 ? 13.807 -1.831 -4.614 1.00 91.25 99 LEU A N 1
ATOM 785 C CA . LEU A 1 99 ? 12.500 -2.408 -4.307 1.00 91.25 99 LEU A CA 1
ATOM 786 C C . LEU A 1 99 ? 11.390 -1.459 -4.755 1.00 91.25 99 LEU A C 1
ATOM 788 O O . LEU A 1 99 ? 11.120 -0.464 -4.082 1.00 91.25 99 LEU A O 1
ATOM 792 N N . LEU A 1 100 ? 10.698 -1.810 -5.834 1.00 90.81 100 LEU A N 1
ATOM 793 C CA . LEU A 1 100 ? 9.466 -1.148 -6.230 1.00 90.81 100 LEU A CA 1
ATOM 794 C C . LEU A 1 100 ? 8.351 -1.550 -5.268 1.00 90.81 100 LEU A C 1
ATOM 796 O O . LEU A 1 100 ? 8.113 -2.737 -5.031 1.00 90.81 100 LEU A O 1
ATOM 800 N N . VAL A 1 101 ? 7.646 -0.558 -4.735 1.00 91.06 101 VAL A N 1
ATOM 801 C CA . VAL A 1 101 ? 6.471 -0.747 -3.891 1.00 91.06 101 VAL A CA 1
ATOM 802 C C . VAL A 1 101 ? 5.327 0.087 -4.432 1.00 91.06 101 VAL A C 1
ATOM 804 O O . VAL A 1 101 ? 5.442 1.301 -4.569 1.00 91.06 101 VAL A O 1
ATOM 807 N N . PHE A 1 102 ? 4.210 -0.576 -4.695 1.00 89.94 102 PHE A N 1
ATOM 808 C CA . PHE A 1 102 ? 2.939 0.028 -5.046 1.00 89.94 102 PHE A CA 1
ATOM 809 C C . PHE A 1 102 ? 1.907 -0.237 -3.955 1.00 89.94 102 PHE A C 1
ATOM 811 O O . PHE A 1 102 ? 1.886 -1.312 -3.352 1.00 89.94 102 PHE A O 1
ATOM 818 N N . SER A 1 103 ? 1.021 0.728 -3.733 1.00 89.56 103 SER A N 1
ATOM 819 C CA . SER A 1 103 ? -0.142 0.568 -2.871 1.00 89.56 103 SER A CA 1
ATOM 820 C C . SER A 1 103 ? -1.357 1.286 -3.443 1.00 89.56 103 SER A C 1
ATOM 822 O O . SER A 1 103 ? -1.243 2.397 -3.959 1.00 89.56 103 SER A O 1
ATOM 824 N N . LEU A 1 104 ? -2.525 0.669 -3.293 1.00 89.75 104 LEU A N 1
ATOM 825 C CA . LEU A 1 104 ? -3.836 1.279 -3.476 1.00 89.75 104 LEU A CA 1
ATOM 826 C C . LEU A 1 104 ? -4.552 1.236 -2.129 1.00 89.75 104 LEU A C 1
ATOM 828 O O . LEU A 1 104 ? -4.868 0.157 -1.637 1.00 89.75 104 LEU A O 1
ATOM 832 N N . THR A 1 105 ? -4.804 2.401 -1.542 1.00 90.31 105 THR A N 1
ATOM 833 C CA . THR A 1 105 ? -5.306 2.551 -0.173 1.00 90.31 105 THR A CA 1
ATOM 834 C C . THR A 1 105 ? -6.621 3.311 -0.148 1.00 90.31 105 THR A C 1
ATOM 836 O O . THR A 1 105 ? -6.729 4.378 -0.743 1.00 90.31 105 THR A O 1
ATOM 839 N N . ASN A 1 106 ? -7.611 2.795 0.578 1.00 91.69 106 ASN A N 1
ATOM 840 C CA . ASN A 1 106 ? -8.821 3.526 0.939 1.00 91.69 106 ASN A CA 1
ATOM 841 C C . ASN A 1 106 ? -8.579 4.314 2.240 1.00 91.69 106 ASN A C 1
ATOM 843 O O . ASN A 1 106 ? -8.337 3.728 3.298 1.00 91.69 106 ASN A O 1
ATOM 847 N N . MET A 1 107 ? -8.644 5.642 2.161 1.00 89.94 107 MET A N 1
ATOM 848 C CA . MET A 1 107 ? -8.320 6.543 3.267 1.00 89.94 107 MET A CA 1
ATOM 849 C C . MET A 1 107 ? -9.357 6.519 4.391 1.00 89.94 107 MET A C 1
ATOM 851 O O . MET A 1 107 ? -8.968 6.601 5.555 1.00 89.94 107 MET A O 1
ATOM 855 N N . ASP A 1 108 ? -10.639 6.330 4.085 1.00 91.69 108 ASP A N 1
ATOM 856 C CA . ASP A 1 108 ? -11.697 6.261 5.104 1.00 91.69 108 ASP A CA 1
ATOM 857 C C . ASP A 1 108 ? -11.544 4.991 5.953 1.00 91.69 108 ASP A C 1
ATOM 859 O O . ASP A 1 108 ? -11.636 5.007 7.187 1.00 91.69 108 ASP A O 1
ATOM 863 N N . LEU A 1 109 ? -11.226 3.871 5.297 1.00 93.50 109 LEU A N 1
ATOM 864 C CA . LEU A 1 109 ? -10.915 2.617 5.983 1.00 93.50 109 LEU A CA 1
ATOM 865 C C . LEU A 1 109 ? -9.590 2.694 6.743 1.00 93.50 109 LEU A C 1
ATOM 867 O O . LEU A 1 109 ? -9.481 2.114 7.824 1.00 93.50 109 LEU A O 1
ATOM 871 N N . LEU A 1 110 ? -8.599 3.434 6.237 1.00 91.88 110 LEU A N 1
ATOM 872 C CA . LEU A 1 110 ? -7.356 3.679 6.969 1.00 91.88 110 LEU A CA 1
ATOM 873 C C . LEU A 1 110 ? -7.620 4.476 8.256 1.00 91.88 110 LEU A C 1
ATOM 875 O O . LEU A 1 110 ? -7.097 4.122 9.315 1.00 91.88 110 LEU A O 1
ATOM 879 N N . GLN A 1 111 ? -8.466 5.509 8.198 1.00 91.06 111 GLN A N 1
ATOM 880 C CA . GLN A 1 111 ? -8.888 6.270 9.378 1.00 91.06 111 GLN A CA 1
ATOM 881 C C . GLN A 1 111 ? -9.651 5.391 10.374 1.00 91.06 111 GLN A C 1
ATOM 883 O O . GLN A 1 111 ? -9.332 5.407 11.565 1.00 91.06 111 GLN A O 1
ATOM 888 N N . THR A 1 112 ? -10.579 4.562 9.886 1.00 92.06 112 THR A N 1
ATOM 889 C CA . THR A 1 112 ? -11.315 3.593 10.714 1.00 92.06 112 THR A CA 1
ATOM 890 C C . THR A 1 112 ? -10.351 2.623 11.398 1.00 92.06 112 THR A C 1
ATOM 892 O O . THR A 1 112 ? -10.379 2.479 12.615 1.00 92.06 112 THR A O 1
ATOM 895 N N . SER A 1 113 ? -9.411 2.035 10.656 1.00 92.50 113 SER A N 1
ATOM 896 C CA . SER A 1 113 ? -8.367 1.164 11.209 1.00 92.50 113 SER A CA 1
ATOM 897 C C . SER A 1 113 ? -7.538 1.854 12.295 1.00 92.50 113 SER A C 1
ATOM 899 O O . SER A 1 113 ? -7.241 1.255 13.330 1.00 92.50 113 SER A O 1
ATOM 901 N N . ASN A 1 114 ? -7.155 3.116 12.089 1.00 91.25 114 ASN A N 1
ATOM 902 C CA . ASN A 1 114 ? -6.406 3.877 13.089 1.00 91.25 114 ASN A CA 1
ATOM 903 C C . ASN A 1 114 ? -7.221 4.095 14.369 1.00 91.25 114 ASN A C 1
ATOM 905 O O . ASN A 1 114 ? -6.664 4.016 15.467 1.00 91.25 114 ASN A O 1
ATOM 909 N N . GLN A 1 115 ? -8.527 4.323 14.242 1.00 91.81 115 GLN A N 1
ATOM 910 C CA . GLN A 1 115 ? -9.435 4.430 15.378 1.00 91.81 115 GLN A CA 1
ATOM 911 C C . GLN A 1 115 ? -9.584 3.089 16.116 1.00 91.81 115 GLN A C 1
ATOM 913 O O . GLN A 1 115 ? -9.370 3.039 17.329 1.00 91.81 115 GLN A O 1
ATOM 918 N N . GLU A 1 116 ? -9.812 1.989 15.393 1.00 91.69 116 GLU A N 1
ATOM 919 C CA . GLU A 1 116 ? -9.890 0.638 15.968 1.00 91.69 116 GLU A CA 1
ATOM 920 C C . GLU A 1 116 ? -8.611 0.291 16.760 1.00 91.69 116 GLU A C 1
ATOM 922 O O . GLU A 1 116 ? -8.664 -0.244 17.871 1.00 91.69 116 GLU A O 1
ATOM 927 N N . ARG A 1 117 ? -7.424 0.660 16.252 1.00 89.75 117 ARG A N 1
ATOM 928 C CA . ARG A 1 117 ? -6.159 0.449 16.983 1.00 89.75 117 ARG A CA 1
ATOM 929 C C . ARG A 1 117 ? -6.079 1.244 18.277 1.00 89.75 117 ARG A C 1
ATOM 931 O O . ARG A 1 117 ? -5.590 0.712 19.276 1.00 89.75 117 ARG A O 1
ATOM 938 N N . LYS A 1 118 ? -6.534 2.501 18.283 1.00 91.25 118 LYS A N 1
ATOM 939 C CA . LYS A 1 118 ? -6.572 3.319 19.506 1.00 91.25 118 LYS A CA 1
ATOM 940 C C . LYS A 1 118 ? -7.457 2.664 20.565 1.00 91.25 118 LYS A C 1
ATOM 942 O O . LYS A 1 118 ? -7.073 2.619 21.735 1.00 91.25 118 LYS A O 1
ATOM 947 N N . GLU A 1 119 ? -8.593 2.107 20.161 1.00 90.88 119 GLU A N 1
ATOM 948 C CA . GLU A 1 119 ? -9.519 1.406 21.055 1.00 90.88 119 GLU A CA 1
ATOM 949 C C . GLU A 1 119 ? -8.910 0.124 21.628 1.00 90.88 119 GLU A C 1
ATOM 951 O O . GLU A 1 119 ? -8.918 -0.065 22.848 1.00 90.88 119 GLU A O 1
ATOM 956 N N . ILE A 1 120 ? -8.273 -0.701 20.790 1.00 89.62 120 ILE A N 1
ATOM 957 C CA . ILE A 1 120 ? -7.547 -1.902 21.235 1.00 89.62 120 ILE A CA 1
ATOM 958 C C . ILE A 1 120 ? -6.455 -1.534 22.251 1.00 89.62 120 ILE A C 1
ATOM 960 O O . ILE A 1 120 ? -6.324 -2.176 23.298 1.00 89.62 120 ILE A O 1
ATOM 964 N N . LEU A 1 121 ? -5.671 -0.485 21.980 1.00 89.44 121 LEU A N 1
ATOM 965 C CA . LEU A 1 121 ? -4.624 -0.018 22.894 1.00 89.44 121 LEU A CA 1
ATOM 966 C C . LEU A 1 121 ? -5.206 0.479 24.223 1.00 89.44 121 LEU A C 1
ATOM 968 O O . LEU A 1 121 ? -4.655 0.170 25.284 1.00 89.44 121 LEU A O 1
ATOM 972 N N . LYS A 1 122 ? -6.330 1.205 24.189 1.00 91.62 122 LYS A N 1
ATOM 973 C CA . LYS A 1 122 ? -7.040 1.668 25.390 1.00 91.62 122 LYS A CA 1
ATOM 974 C C . LYS A 1 122 ? -7.509 0.488 26.245 1.00 91.62 122 LYS A C 1
ATOM 976 O O . LYS A 1 122 ? -7.234 0.473 27.445 1.00 91.62 122 LYS A O 1
ATOM 981 N N . GLN A 1 123 ? -8.132 -0.523 25.637 1.00 89.38 123 GLN A N 1
ATOM 982 C CA . GLN A 1 123 ? -8.580 -1.734 26.337 1.00 89.38 123 GLN A CA 1
ATOM 983 C C . GLN A 1 123 ? -7.408 -2.511 26.953 1.00 89.38 123 GLN A C 1
ATOM 985 O O . GLN A 1 123 ? -7.481 -2.927 28.110 1.00 89.38 123 GLN A O 1
ATOM 990 N N . ARG A 1 124 ? -6.293 -2.664 26.224 1.00 87.75 124 ARG A N 1
ATOM 991 C CA . ARG A 1 124 ? -5.084 -3.324 26.748 1.00 87.75 124 ARG A CA 1
ATOM 992 C C . ARG A 1 124 ? -4.531 -2.599 27.972 1.00 87.75 124 ARG A C 1
ATOM 994 O O . ARG A 1 124 ? -4.304 -3.238 28.994 1.00 87.75 124 ARG A O 1
ATOM 1001 N N . ARG A 1 125 ? -4.381 -1.270 27.910 1.00 88.38 125 ARG A N 1
ATOM 1002 C CA . ARG A 1 125 ? -3.910 -0.454 29.048 1.00 88.38 125 ARG A CA 1
ATOM 1003 C C . ARG A 1 125 ? -4.811 -0.597 30.277 1.00 88.38 125 ARG A C 1
ATOM 1005 O O . ARG A 1 125 ? -4.306 -0.665 31.393 1.00 88.38 125 ARG A O 1
ATOM 1012 N N . GLN A 1 126 ? -6.129 -0.665 30.084 1.00 85.62 126 GLN A N 1
ATOM 1013 C CA . GLN A 1 126 ? -7.077 -0.891 31.180 1.00 85.62 126 GLN A CA 1
ATOM 1014 C C . GLN A 1 126 ? -6.920 -2.278 31.812 1.00 85.62 126 GLN A C 1
ATOM 1016 O O . GLN A 1 126 ? -6.942 -2.377 33.036 1.00 85.62 126 GLN A O 1
ATOM 1021 N N . ARG A 1 127 ? -6.722 -3.334 31.009 1.00 79.75 127 ARG A N 1
ATOM 1022 C CA . ARG A 1 127 ? -6.464 -4.689 31.527 1.00 79.75 127 ARG A CA 1
ATOM 1023 C C . ARG A 1 127 ? -5.173 -4.738 32.343 1.00 79.75 127 ARG A C 1
ATOM 1025 O O . ARG A 1 127 ? -5.222 -5.169 33.484 1.00 79.75 127 ARG A O 1
ATOM 1032 N N . PHE A 1 128 ? -4.073 -4.182 31.829 1.00 76.31 128 PHE A N 1
ATOM 1033 C CA . PHE A 1 128 ? -2.803 -4.113 32.567 1.00 76.31 128 PHE A CA 1
ATOM 1034 C C . PHE A 1 128 ? -2.927 -3.396 33.920 1.00 76.31 128 PHE A C 1
ATOM 1036 O O . PHE A 1 128 ? -2.374 -3.858 34.911 1.00 76.31 128 PHE A O 1
ATOM 1043 N N . ARG A 1 129 ? -3.694 -2.299 33.995 1.00 74.62 129 ARG A N 1
ATOM 1044 C CA . ARG A 1 129 ? -3.958 -1.607 35.270 1.00 74.62 129 ARG A CA 1
ATOM 1045 C C . ARG A 1 129 ? -4.779 -2.4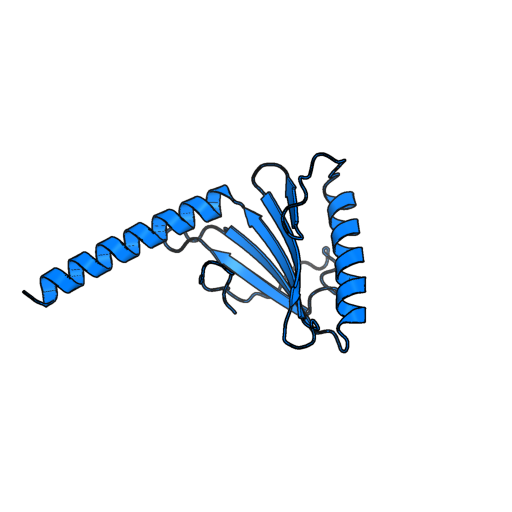33 36.263 1.00 74.62 129 ARG A C 1
ATOM 1047 O O . ARG A 1 129 ? -4.636 -2.214 37.457 1.00 74.62 129 ARG A O 1
ATOM 1054 N N . LYS A 1 130 ? -5.657 -3.321 35.786 1.00 67.69 130 LYS A N 1
ATOM 1055 C CA . LYS A 1 130 ? -6.437 -4.229 36.642 1.00 67.69 130 LYS A CA 1
ATOM 1056 C C . LYS A 1 130 ? -5.620 -5.429 37.117 1.00 67.69 130 LYS A C 1
ATOM 1058 O O . LYS A 1 130 ? -5.888 -5.916 38.198 1.00 67.69 130 LYS A O 1
ATOM 1063 N N . THR A 1 131 ? -4.665 -5.902 36.318 1.00 66.69 131 THR A N 1
ATOM 1064 C CA . THR A 1 131 ? -3.799 -7.039 36.675 1.00 66.69 131 THR A CA 1
ATOM 1065 C C . THR A 1 131 ? -2.688 -6.652 37.658 1.00 66.69 131 THR A C 1
ATOM 1067 O O . THR A 1 131 ? -2.237 -7.500 38.412 1.00 66.69 131 THR A O 1
ATOM 1070 N N . ASN A 1 132 ? -2.266 -5.382 37.669 1.00 59.34 132 ASN A N 1
ATOM 1071 C CA . ASN A 1 132 ? -1.235 -4.854 38.577 1.00 59.34 132 ASN A CA 1
ATOM 1072 C C . ASN A 1 132 ? -1.816 -4.087 39.787 1.00 59.34 132 ASN A C 1
ATOM 1074 O O . ASN A 1 132 ? -1.132 -3.237 40.358 1.00 59.34 132 ASN A O 1
ATOM 1078 N N . ARG A 1 133 ? -3.086 -4.321 40.123 1.00 51.12 133 ARG A N 1
ATOM 1079 C CA . ARG A 1 133 ? -3.750 -3.858 41.349 1.00 51.12 133 ARG A CA 1
ATOM 1080 C C . ARG A 1 133 ? -4.110 -5.072 42.182 1.00 51.12 133 ARG A C 1
ATOM 1082 O O . ARG A 1 133 ? -4.024 -4.940 43.416 1.00 51.12 133 ARG A O 1
#